Protein AF-A0A350LQD7-F1 (afdb_monomer)

Sequence (48 aa):
ENRLKEARKLGFTSAILPSDDKTGGQSGLSLTRMGDLTAFVGDVFGAG

pLDDT: mean 86.11, std 9.38, range [57.34, 94.5]

Radius of gyration: 11.7 Å; Cα contacts (8 Å, |Δi|>4): 46; chains: 1; bounding box: 25×14×33 Å

Secondary structure (DSSP, 8-state):
-HHHHHHHHTT--EEEEETT------TTSEEEEES-HHHHHHHHHT--

Solvent-accessible surface area (backbone atoms only — not comparable to full-atom values): 3065 Å² total; per-residue (Å²): 103,72,68,58,56,50,39,47,75,73,66,44,54,63,48,79,43,58,59,86,58,84,68,67,91,51,90,78,43,49,76,46,71,33,89,46,69,68,58,44,45,32,76,74,70,60,65,124

Structure (mmCIF, N/CA/C/O backbone):
data_AF-A0A350LQD7-F1
#
_entry.id   AF-A0A350LQD7-F1
#
loop_
_atom_site.group_PDB
_atom_site.id
_atom_site.type_symbol
_atom_site.label_atom_id
_atom_site.label_alt_id
_atom_site.label_comp_id
_atom_site.label_asym_id
_atom_site.label_entity_id
_atom_site.label_seq_id
_atom_site.pdbx_PDB_ins_code
_atom_site.Cartn_x
_atom_site.Cartn_y
_atom_site.Cartn_z
_atom_site.occupancy
_atom_site.B_iso_or_equiv
_atom_site.auth_seq_id
_atom_site.auth_comp_id
_atom_site.auth_asym_id
_atom_site.auth_atom_id
_atom_site.pdbx_PDB_model_num
ATOM 1 N N . GLU A 1 1 ? 3.000 2.463 10.876 1.00 73.50 1 GLU A N 1
ATOM 2 C CA . GLU A 1 1 ? 1.956 1.859 11.750 1.00 73.50 1 GLU A CA 1
ATOM 3 C C . GLU A 1 1 ? 0.650 2.663 11.922 1.00 73.50 1 GLU A C 1
ATOM 5 O O . GLU A 1 1 ? -0.403 2.097 11.649 1.00 73.50 1 GLU A O 1
ATOM 10 N N . ASN A 1 2 ? 0.666 3.941 12.349 1.00 88.50 2 ASN A N 1
ATOM 11 C CA . ASN A 1 2 ? -0.567 4.716 12.629 1.00 88.50 2 ASN A CA 1
ATOM 12 C C . ASN A 1 2 ? -1.541 4.773 11.428 1.00 88.50 2 ASN A C 1
ATOM 14 O O . AS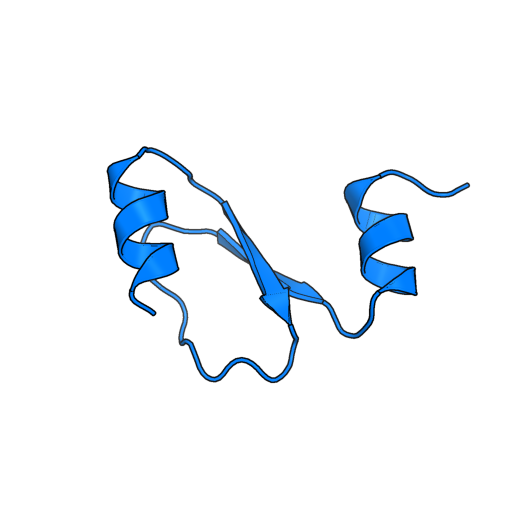N A 1 2 ? -2.735 4.543 11.572 1.00 88.50 2 ASN A O 1
ATOM 18 N N . ARG A 1 3 ? -1.016 4.978 10.212 1.00 90.88 3 ARG A N 1
ATOM 19 C CA . ARG A 1 3 ? -1.825 5.040 8.981 1.00 90.88 3 ARG A CA 1
ATOM 20 C C . ARG A 1 3 ? -2.557 3.737 8.663 1.00 90.88 3 ARG A C 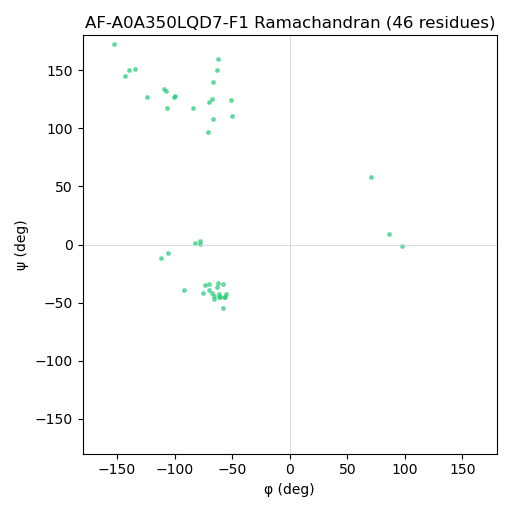1
ATOM 22 O O . ARG A 1 3 ? -3.699 3.793 8.234 1.00 90.88 3 ARG A O 1
ATOM 29 N N . LEU A 1 4 ? -1.941 2.586 8.930 1.00 90.44 4 LEU A N 1
ATOM 30 C CA . LEU A 1 4 ? -2.586 1.285 8.729 1.00 90.44 4 LEU A CA 1
ATOM 31 C C . LEU A 1 4 ? -3.704 1.050 9.752 1.00 90.44 4 LEU A C 1
ATOM 33 O O . LEU A 1 4 ? -4.770 0.558 9.395 1.00 90.44 4 LEU A O 1
ATOM 37 N N . LYS A 1 5 ? -3.503 1.461 11.012 1.00 90.38 5 LYS A N 1
ATOM 38 C CA . LYS A 1 5 ? -4.550 1.375 12.042 1.00 90.38 5 LYS A CA 1
ATOM 39 C C . LYS A 1 5 ? -5.776 2.196 11.651 1.00 90.38 5 LYS A C 1
ATOM 41 O O . LYS A 1 5 ? -6.892 1.695 11.757 1.00 90.38 5 LYS A O 1
ATOM 46 N N . GLU A 1 6 ? -5.565 3.419 11.170 1.00 93.31 6 GLU A N 1
A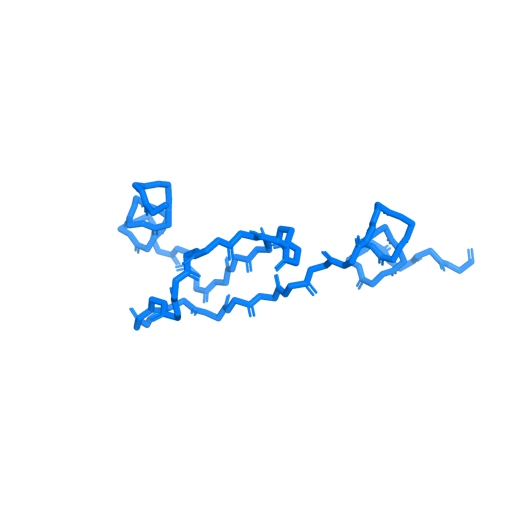TOM 47 C CA . GLU A 1 6 ? -6.650 4.271 10.676 1.00 93.31 6 GLU A CA 1
ATOM 48 C C . GLU A 1 6 ? -7.285 3.714 9.396 1.00 93.31 6 GLU A C 1
ATOM 50 O O . GLU A 1 6 ? -8.506 3.663 9.308 1.00 93.31 6 GLU A O 1
ATOM 55 N N . ALA A 1 7 ? -6.496 3.196 8.449 1.00 92.19 7 ALA A N 1
ATOM 56 C CA . ALA A 1 7 ? -7.029 2.557 7.245 1.00 92.19 7 ALA A CA 1
ATOM 57 C C . ALA A 1 7 ? -7.976 1.393 7.592 1.00 92.19 7 ALA A C 1
ATOM 59 O O . ALA A 1 7 ? -9.092 1.319 7.084 1.00 92.19 7 ALA A O 1
ATOM 60 N N . ARG A 1 8 ? -7.596 0.535 8.544 1.00 90.94 8 ARG A N 1
ATOM 61 C CA . ARG A 1 8 ? -8.473 -0.546 9.012 1.00 90.94 8 ARG A CA 1
ATOM 62 C C . ARG A 1 8 ? -9.770 -0.018 9.630 1.00 90.94 8 ARG A C 1
ATOM 64 O O . ARG A 1 8 ? -10.832 -0.571 9.372 1.00 90.94 8 ARG A O 1
ATOM 71 N N . LYS A 1 9 ? -9.705 1.045 10.442 1.00 92.88 9 LYS A N 1
ATOM 72 C CA . LYS A 1 9 ? -10.908 1.665 11.034 1.00 92.88 9 LYS A CA 1
ATOM 73 C C . LYS A 1 9 ? -11.855 2.221 9.971 1.00 92.88 9 LYS A C 1
ATOM 75 O O . LYS A 1 9 ? -13.063 2.174 10.159 1.00 92.88 9 LYS A O 1
ATOM 80 N N . LEU A 1 10 ? -11.306 2.715 8.865 1.00 94.50 10 LEU A N 1
ATOM 81 C CA . LEU A 1 10 ? -12.064 3.207 7.715 1.00 94.50 10 LEU A CA 1
ATOM 82 C C . LEU A 1 10 ? -12.602 2.078 6.819 1.00 94.50 10 LEU A C 1
ATOM 84 O O . LEU A 1 10 ? -13.257 2.360 5.821 1.00 94.50 10 LEU A O 1
ATOM 88 N N . GLY A 1 11 ? -12.348 0.812 7.165 1.00 93.75 11 GLY A N 1
ATOM 89 C CA . GLY A 1 11 ? -12.844 -0.349 6.429 1.00 93.75 11 GLY A CA 1
ATOM 90 C C . GLY A 1 11 ? -11.963 -0.785 5.259 1.00 93.75 11 GLY A C 1
ATOM 91 O O . GLY A 1 11 ? -12.364 -1.664 4.499 1.00 93.75 11 GLY A O 1
ATOM 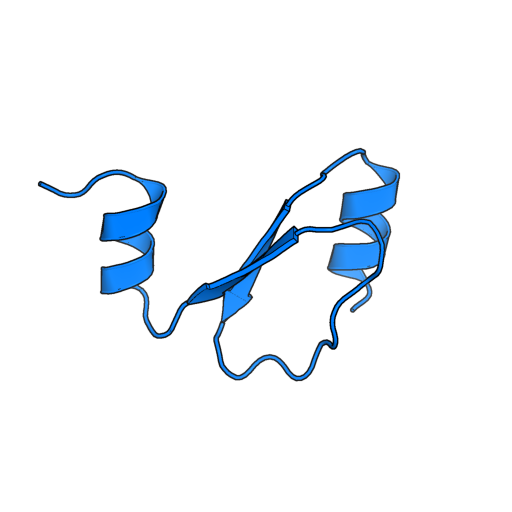92 N N . PHE A 1 12 ? -10.759 -0.224 5.105 1.00 94.00 12 PHE A N 1
ATOM 93 C CA . PHE A 1 12 ? -9.805 -0.757 4.135 1.00 94.00 12 PHE A CA 1
ATOM 94 C C . PHE A 1 12 ? -9.348 -2.156 4.563 1.00 94.00 12 PHE A C 1
ATOM 96 O O . PHE A 1 12 ? -9.104 -2.408 5.743 1.00 94.00 12 PHE A O 1
ATOM 103 N N . THR A 1 13 ? -9.211 -3.056 3.589 1.00 93.06 13 THR A N 1
ATOM 104 C CA . THR A 1 13 ? -8.821 -4.462 3.796 1.00 93.06 13 THR A CA 1
ATOM 105 C C . THR A 1 13 ? -7.436 -4.788 3.243 1.00 93.06 13 THR A C 1
ATOM 107 O O . THR A 1 13 ? -6.893 -5.848 3.543 1.00 93.06 13 THR A O 1
ATOM 110 N N . SER A 1 14 ? -6.846 -3.886 2.454 1.00 91.94 14 SER A N 1
ATOM 111 C CA . SER A 1 14 ? -5.525 -4.054 1.847 1.00 91.94 14 SER A CA 1
ATOM 112 C C . SER A 1 14 ? -4.732 -2.751 1.884 1.00 91.94 14 SER A C 1
ATOM 114 O O . SER A 1 14 ? -5.310 -1.665 1.841 1.00 91.94 14 SER A O 1
ATOM 116 N N . ALA A 1 15 ? -3.408 -2.859 1.960 1.00 91.88 15 ALA A N 1
ATOM 117 C CA . ALA A 1 15 ? -2.484 -1.736 1.914 1.00 91.88 15 ALA A CA 1
ATOM 118 C C . ALA A 1 15 ? -1.216 -2.109 1.137 1.00 91.88 15 ALA A C 1
ATOM 120 O O . ALA A 1 15 ? -0.733 -3.237 1.219 1.00 91.88 15 ALA A O 1
ATOM 121 N N . ILE A 1 16 ? -0.662 -1.136 0.416 1.00 92.06 16 ILE A N 1
ATOM 122 C CA . ILE A 1 16 ? 0.588 -1.278 -0.334 1.00 92.06 16 ILE A CA 1
ATOM 123 C C . ILE A 1 16 ? 1.673 -0.491 0.392 1.00 92.06 16 ILE A C 1
ATOM 125 O O . ILE A 1 16 ? 1.450 0.658 0.777 1.00 92.06 16 ILE A O 1
ATOM 129 N N . LEU A 1 17 ? 2.831 -1.115 0.604 1.00 90.69 17 LEU A N 1
ATOM 130 C CA . LEU A 1 17 ? 3.942 -0.538 1.357 1.00 90.69 17 LEU A CA 1
ATOM 131 C C . LEU A 1 17 ? 5.269 -0.757 0.627 1.00 90.69 17 LEU A C 1
ATOM 133 O O . LEU A 1 17 ? 5.427 -1.771 -0.056 1.00 90.69 17 LEU A O 1
ATOM 137 N N . PRO A 1 18 ? 6.255 0.136 0.804 1.00 89.88 18 PRO A N 1
ATOM 138 C CA . PRO A 1 18 ? 7.606 -0.123 0.328 1.00 89.88 18 PRO A CA 1
ATOM 139 C C . PRO A 1 18 ? 8.215 -1.336 1.048 1.00 89.88 18 PRO A C 1
ATOM 141 O O . PRO A 1 18 ? 7.888 -1.632 2.204 1.00 89.88 18 PRO A O 1
ATOM 144 N N . SER A 1 19 ? 9.107 -2.051 0.363 1.00 85.38 19 SER A N 1
ATOM 145 C CA . SER A 1 19 ? 9.741 -3.277 0.876 1.00 85.38 19 SER A CA 1
ATOM 146 C C . SER A 1 19 ? 10.498 -3.057 2.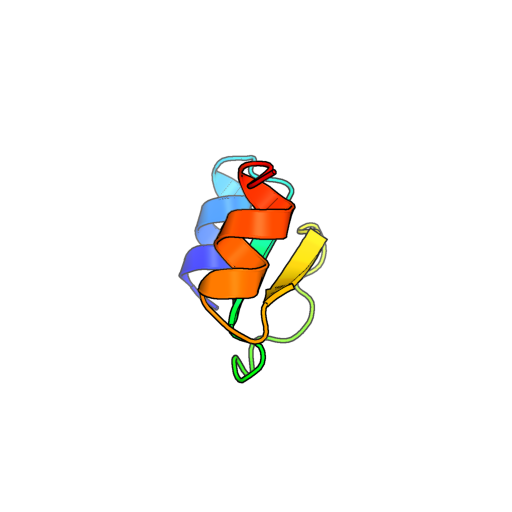187 1.00 85.38 19 SER A C 1
ATOM 148 O O . SER A 1 19 ? 10.421 -3.896 3.081 1.00 85.38 19 SER A O 1
ATOM 150 N N . ASP A 1 20 ? 11.101 -1.881 2.361 1.00 82.62 20 ASP A N 1
ATOM 151 C CA . ASP A 1 20 ? 11.901 -1.546 3.545 1.00 82.62 20 ASP A CA 1
ATOM 152 C C . ASP A 1 20 ? 11.076 -1.084 4.760 1.00 82.62 20 ASP A C 1
ATOM 154 O O . ASP A 1 20 ? 11.635 -0.757 5.811 1.00 82.62 20 ASP A O 1
ATOM 158 N N . ASP A 1 21 ? 9.740 -1.043 4.667 1.00 77.25 21 ASP A N 1
ATOM 159 C CA . ASP A 1 21 ? 8.922 -0.659 5.819 1.0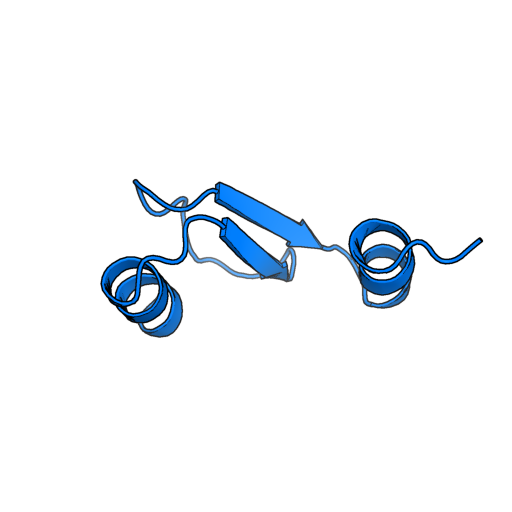0 77.25 21 ASP A CA 1
ATOM 160 C C . ASP A 1 21 ? 9.015 -1.738 6.922 1.00 77.25 21 ASP A C 1
ATOM 162 O O . ASP A 1 21 ? 8.739 -2.917 6.707 1.00 77.25 21 ASP A O 1
ATOM 166 N N . LYS A 1 22 ? 9.384 -1.353 8.145 1.00 73.25 22 LYS A N 1
ATOM 167 C CA . LYS A 1 22 ? 9.487 -2.271 9.295 1.00 73.25 22 LYS A CA 1
ATOM 168 C C . LYS A 1 22 ? 8.130 -2.611 9.914 1.00 73.25 22 LYS A C 1
ATOM 170 O O . LYS A 1 22 ? 8.067 -3.304 10.928 1.00 73.25 22 LYS A O 1
ATOM 175 N N . THR A 1 23 ? 7.036 -2.114 9.338 1.00 74.81 23 THR A N 1
ATOM 176 C CA . THR A 1 23 ? 5.690 -2.389 9.834 1.00 74.81 23 THR A CA 1
ATOM 177 C C . THR A 1 23 ? 5.352 -3.877 9.652 1.00 74.81 23 THR A C 1
ATOM 179 O O . THR A 1 23 ? 5.157 -4.354 8.534 1.00 74.81 23 THR A O 1
ATOM 182 N N . GLY A 1 24 ? 5.307 -4.625 10.760 1.00 67.06 24 GLY A N 1
ATOM 183 C CA . GLY A 1 24 ? 4.899 -6.033 10.774 1.00 67.06 24 GLY A CA 1
ATOM 184 C C . GLY A 1 24 ? 3.450 -6.224 10.316 1.00 67.06 24 GLY A C 1
ATOM 185 O O . GLY A 1 24 ? 2.656 -5.279 10.339 1.00 67.06 24 GLY A O 1
ATOM 186 N N . GLY A 1 25 ? 3.112 -7.447 9.891 1.00 64.25 25 GLY A N 1
ATOM 187 C CA . GLY A 1 25 ? 1.769 -7.812 9.435 1.00 64.25 25 GLY A CA 1
ATOM 188 C C . GLY A 1 25 ? 0.703 -7.383 10.441 1.00 64.25 25 GLY A C 1
ATOM 189 O O . GLY A 1 25 ? 0.635 -7.922 11.543 1.00 64.25 25 GLY A O 1
ATOM 190 N N . GLN A 1 26 ? -0.112 -6.387 10.085 1.00 66.56 26 GLN A N 1
ATOM 191 C CA . GLN A 1 26 ? -1.225 -5.973 10.931 1.00 66.56 26 GLN A CA 1
ATOM 192 C C . GLN A 1 26 ? -2.421 -6.876 10.651 1.00 66.56 26 GLN A C 1
ATOM 194 O O . GLN A 1 26 ? -2.963 -6.867 9.548 1.00 66.56 26 GLN A O 1
ATOM 199 N N . SER A 1 27 ? -2.857 -7.627 11.664 1.00 70.19 27 SER A N 1
ATOM 200 C CA . SER A 1 27 ? -4.048 -8.473 11.582 1.00 70.19 27 SER A CA 1
ATOM 201 C C . SER A 1 27 ? -5.251 -7.675 11.061 1.00 70.19 27 SER A C 1
ATOM 203 O O . SER A 1 27 ? -5.616 -6.632 11.623 1.00 70.19 27 SER A O 1
ATOM 205 N N . GLY A 1 28 ? -5.853 -8.171 9.977 1.00 79.75 28 GLY A N 1
ATOM 206 C CA . GLY A 1 28 ? -7.013 -7.568 9.312 1.00 79.75 28 GLY A CA 1
ATOM 207 C C . GLY A 1 28 ? -6.706 -6.692 8.092 1.00 79.75 28 GLY A C 1
ATOM 208 O O . GLY A 1 28 ? -7.648 -6.203 7.480 1.00 79.75 28 GLY A O 1
ATOM 209 N N . LEU A 1 29 ? -5.434 -6.501 7.721 1.00 89.06 29 LEU A N 1
ATOM 210 C CA . LEU A 1 29 ? -5.036 -5.863 6.462 1.00 89.06 29 LEU A CA 1
ATOM 211 C C . LEU A 1 29 ? -4.115 -6.791 5.665 1.00 89.06 29 LEU A C 1
ATOM 213 O O . LEU A 1 29 ? -3.083 -7.224 6.176 1.00 89.06 29 LEU A O 1
ATOM 217 N N . SER A 1 30 ? -4.454 -7.052 4.404 1.00 90.31 30 SER A N 1
ATOM 218 C CA . SER A 1 30 ? -3.520 -7.655 3.454 1.00 90.31 30 SER A CA 1
ATOM 219 C C . SER A 1 30 ? -2.439 -6.635 3.106 1.00 90.31 30 SER A C 1
ATOM 221 O O . SER A 1 30 ? -2.752 -5.522 2.679 1.00 90.31 30 SER A O 1
ATOM 223 N N . LEU A 1 31 ? -1.173 -6.977 3.332 1.00 89.38 31 LEU A N 1
ATOM 224 C CA . LEU A 1 31 ? -0.054 -6.081 3.055 1.00 89.38 31 LEU A CA 1
ATOM 225 C C . LEU A 1 31 ? 0.687 -6.560 1.810 1.00 89.38 31 LEU A C 1
ATOM 227 O O . LEU A 1 31 ? 1.296 -7.628 1.833 1.00 89.38 31 LEU A O 1
ATOM 231 N N . THR A 1 32 ? 0.696 -5.738 0.765 1.00 90.88 32 THR A N 1
ATOM 232 C CA . THR A 1 32 ? 1.515 -5.972 -0.428 1.00 90.88 32 THR A CA 1
ATOM 233 C C . THR A 1 32 ? 2.768 -5.113 -0.348 1.00 90.88 32 THR A C 1
ATOM 235 O O . THR A 1 32 ? 2.692 -3.903 -0.123 1.00 90.88 32 THR A O 1
ATOM 238 N N . ARG A 1 33 ? 3.935 -5.739 -0.508 1.00 90.12 33 ARG A N 1
ATOM 239 C CA . ARG A 1 33 ? 5.235 -5.063 -0.472 1.00 90.12 33 ARG A CA 1
ATOM 240 C C . ARG A 1 33 ? 5.748 -4.836 -1.884 1.00 90.12 33 ARG A C 1
ATOM 242 O O . ARG A 1 33 ? 5.836 -5.789 -2.645 1.00 90.12 33 ARG A O 1
ATOM 249 N N . MET A 1 34 ? 6.100 -3.593 -2.198 1.00 91.62 34 MET A N 1
ATOM 250 C CA . MET A 1 34 ? 6.648 -3.214 -3.500 1.00 91.62 34 MET A CA 1
ATOM 251 C C . MET A 1 34 ? 8.128 -2.869 -3.387 1.00 91.62 34 MET A C 1
ATOM 253 O O . MET A 1 34 ? 8.545 -2.168 -2.458 1.00 91.62 34 MET A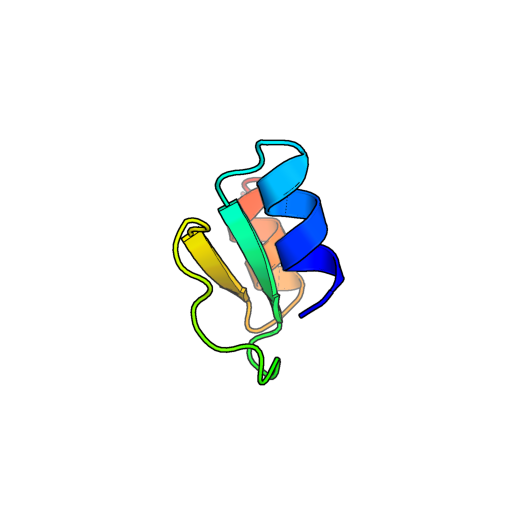 O 1
ATOM 257 N N . GLY A 1 35 ? 8.928 -3.404 -4.309 1.00 90.88 35 GLY A N 1
ATOM 258 C CA . GLY A 1 35 ? 10.375 -3.173 -4.376 1.00 90.88 35 GLY A CA 1
ATOM 259 C C . GLY A 1 35 ? 10.720 -1.794 -4.925 1.00 90.88 35 GLY A C 1
ATOM 260 O O . GLY A 1 35 ? 11.584 -1.112 -4.383 1.00 90.88 35 GLY A O 1
ATOM 261 N N . ASP A 1 36 ? 9.999 -1.361 -5.958 1.00 91.75 36 ASP A N 1
ATOM 262 C CA . ASP A 1 36 ? 10.228 -0.088 -6.630 1.00 91.75 36 ASP A CA 1
ATOM 263 C C . ASP A 1 36 ? 8.943 0.465 -7.273 1.00 91.75 36 ASP A C 1
ATOM 265 O O . ASP A 1 36 ? 7.883 -0.170 -7.278 1.00 91.75 36 ASP A O 1
ATOM 269 N N . LEU A 1 37 ? 9.042 1.698 -7.778 1.00 91.25 37 LEU A N 1
ATOM 270 C CA . LEU A 1 37 ? 7.923 2.409 -8.389 1.00 91.25 37 LEU A CA 1
ATOM 271 C C . LEU A 1 37 ? 7.505 1.800 -9.734 1.00 91.25 37 LEU A C 1
ATOM 273 O O . LEU A 1 37 ? 6.320 1.808 -10.055 1.00 91.25 37 LEU A O 1
ATOM 277 N N . THR A 1 38 ? 8.451 1.277 -10.511 1.00 92.19 38 THR A N 1
ATOM 278 C CA . THR A 1 38 ? 8.175 0.691 -11.828 1.00 92.19 38 THR A CA 1
ATOM 279 C C . THR A 1 38 ? 7.314 -0.560 -11.676 1.00 92.19 38 THR A C 1
ATOM 281 O O . THR A 1 38 ? 6.281 -0.673 -12.333 1.00 92.19 38 THR A O 1
ATOM 284 N N . ALA A 1 39 ? 7.681 -1.447 -10.749 1.00 89.75 39 ALA A N 1
ATOM 285 C CA . ALA A 1 39 ? 6.910 -2.629 -10.387 1.00 89.75 39 ALA A CA 1
ATOM 286 C C . ALA A 1 39 ? 5.528 -2.253 -9.835 1.00 89.75 39 ALA A C 1
ATOM 288 O O . ALA A 1 39 ? 4.525 -2.800 -10.277 1.00 89.75 39 ALA A O 1
ATOM 289 N N . PHE A 1 40 ? 5.447 -1.258 -8.941 1.00 91.69 40 PHE A N 1
ATOM 290 C CA . PHE A 1 40 ? 4.161 -0.771 -8.428 1.00 91.69 40 PHE A CA 1
ATOM 291 C C .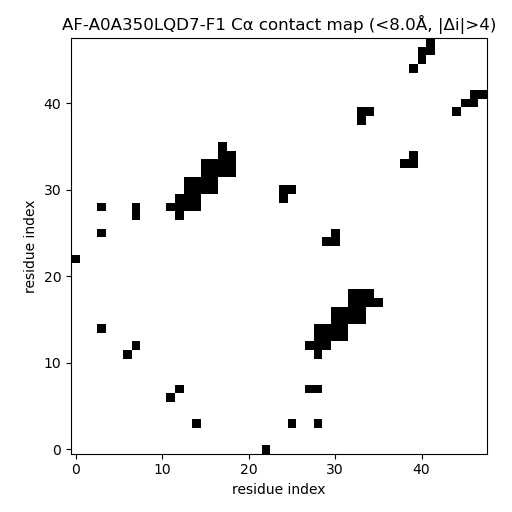 PHE A 1 40 ? 3.220 -0.320 -9.552 1.00 91.69 40 PHE A C 1
ATOM 293 O O . PHE A 1 40 ? 2.040 -0.666 -9.542 1.00 91.69 40 PHE A O 1
ATOM 300 N N . VAL A 1 41 ? 3.728 0.444 -10.522 1.00 92.94 41 VAL A N 1
ATOM 301 C CA . VAL A 1 41 ? 2.917 0.909 -11.653 1.00 92.94 41 VAL A CA 1
ATOM 302 C C . VAL A 1 41 ? 2.467 -0.269 -12.522 1.00 92.94 41 VAL A C 1
ATOM 304 O O . VAL A 1 41 ? 1.288 -0.342 -12.867 1.00 92.94 41 V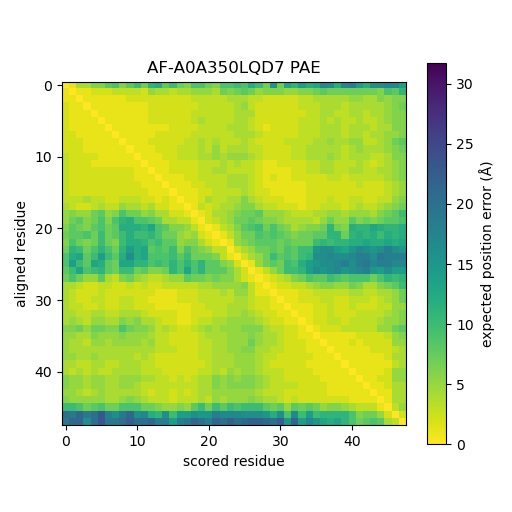AL A O 1
ATOM 307 N N . GLY A 1 42 ? 3.367 -1.211 -12.817 1.00 92.38 42 GLY A N 1
ATOM 308 C CA . GLY A 1 42 ? 3.052 -2.431 -13.563 1.00 92.38 42 GLY A CA 1
ATOM 309 C C . GLY A 1 42 ? 1.966 -3.276 -12.899 1.00 92.38 42 GLY A C 1
ATOM 310 O O . GLY A 1 42 ? 0.933 -3.538 -13.513 1.00 92.38 42 GLY A O 1
ATOM 311 N N . ASP A 1 43 ? 2.163 -3.632 -11.631 1.00 90.00 43 ASP A N 1
ATOM 312 C CA . ASP A 1 43 ? 1.313 -4.581 -10.907 1.00 90.00 43 ASP A CA 1
ATOM 313 C C . ASP A 1 43 ? -0.053 -3.996 -10.522 1.00 90.00 43 ASP A C 1
ATOM 315 O O . ASP A 1 43 ? -1.053 -4.715 -10.498 1.00 90.00 43 ASP A O 1
ATOM 319 N N . VAL A 1 44 ? -0.118 -2.700 -10.191 1.00 91.56 44 VAL A N 1
ATOM 320 C CA . VAL A 1 44 ? -1.347 -2.074 -9.665 1.00 91.56 44 VAL A CA 1
ATOM 321 C C . VAL A 1 44 ? -2.203 -1.466 -10.766 1.00 91.56 44 VAL A C 1
ATOM 323 O O . VAL A 1 44 ? -3.429 -1.546 -10.698 1.00 91.56 44 VAL A O 1
ATOM 326 N N . PHE A 1 45 ? -1.578 -0.841 -11.763 1.00 90.94 45 PHE A N 1
ATOM 327 C CA . PHE A 1 45 ? -2.297 -0.124 -12.818 1.00 90.94 45 PHE A CA 1
ATOM 328 C C . PHE A 1 45 ? -2.308 -0.873 -14.153 1.00 90.94 45 PHE A C 1
ATOM 330 O O . PHE A 1 45 ? -3.034 -0.460 -15.054 1.00 90.94 45 PHE A O 1
ATOM 337 N N . GLY A 1 46 ? -1.565 -1.978 -14.274 1.00 84.81 46 GLY A N 1
ATOM 338 C CA . GLY A 1 46 ? -1.524 -2.782 -15.491 1.00 84.81 46 GLY A CA 1
ATOM 339 C C . GLY A 1 46 ? -0.787 -2.067 -16.618 1.00 84.81 46 GLY A C 1
ATOM 340 O O . GLY A 1 46 ? -1.364 -1.830 -17.678 1.00 84.81 46 GLY A O 1
ATOM 341 N N . ALA A 1 47 ? 0.475 -1.697 -16.388 1.00 68.50 47 ALA A N 1
ATOM 342 C CA . ALA A 1 47 ? 1.323 -1.190 -17.464 1.00 68.50 47 ALA A CA 1
ATOM 343 C C . ALA A 1 47 ? 1.691 -2.347 -18.407 1.00 68.50 47 ALA A C 1
ATOM 345 O O . ALA A 1 47 ? 2.584 -3.141 -18.110 1.00 68.50 47 ALA A O 1
ATOM 346 N N . GLY A 1 48 ? 0.940 -2.461 -19.504 1.00 57.34 48 GLY A N 1
ATOM 347 C CA . GLY A 1 48 ? 1.356 -3.172 -20.712 1.00 57.34 48 GLY A CA 1
ATOM 348 C C . GLY A 1 48 ? 2.290 -2.322 -21.560 1.00 57.34 48 GLY A C 1
ATOM 349 O O . GLY A 1 48 ? 2.125 -1.080 -21.547 1.00 57.34 48 GLY A O 1
#

Mean predicted aligned error: 4.79 Å

Nearest PDB structures (foldseek):
  1yz4-assembly2_B  TM=6.615E-01  e=2.255E+00  Homo sapiens
  6lot-assembly1_A  TM=5.950E-01  e=2.255E+00  Homo sapiens
  6lou-assembly1_A  TM=6.288E-01  e=2.972E+00  Homo sapiens
  2b8t-assembly1_C  TM=4.699E-01  e=2.255E+00  Ureaplasma parvum

Foldseek 3Di:
DVVVVVCVVVVAQEDEEEQPDPDPDDPRYHYHYDPDDVVVCCPPVPDD